Protein AF-A0A2V5N4M7-F1 (afdb_monomer)

Solvent-accessible surface area (backbone atoms only — not comparable to full-atom values): 9179 Å² total; per-residue (Å²): 133,62,93,55,96,80,43,49,63,63,72,69,50,36,76,80,34,63,74,55,26,53,52,46,32,64,57,40,28,76,77,40,74,85,30,75,46,69,67,53,42,58,62,48,36,79,79,32,72,67,50,45,60,58,43,60,77,70,50,70,43,37,76,68,57,65,60,56,48,50,44,46,71,42,55,51,45,48,50,54,53,52,49,47,60,73,76,39,94,68,32,73,38,39,66,60,10,48,49,32,37,54,49,24,52,48,38,45,56,51,53,73,72,45,69,88,82,58,72,60,59,78,98,37,46,57,49,52,57,55,21,53,56,31,36,54,51,12,52,48,32,36,53,53,16,67,75,54,59,74,54,83,78,82,73,78,80,77,87,128

Foldseek 3Di:
DDPDPPFDFDLVCCVVDVVLVVQLQVQVCVVPVVSNGSVVLNVCCVVDVVSVVSSVVRTDGHDPLVVLCCCQLPVVLCVVLVVCVVPDPAFPQLSVLSNLLSVLVSLVVSVVVDDPPQPDPPPHGPSNVVSVVSNVVSVVSNVVSVVVPPDDDPDPPDDD

Nearest PDB structures (foldseek):
  5azc-assembly1_A  TM=6.487E-01  e=2.193E-05  Escherichia coli K-12
  5hej-assembly1_C  TM=2.676E-01  e=4.821E+00  Dickeya dadantii 3937

pLDDT: mean 75.49, std 9.86, range [49.56, 88.69]

Radius of gyration: 25.14 Å; Cα contacts (8 Å, |Δi|>4): 157; chains: 1; bounding box: 48×24×81 Å

Mean predicted aligned error: 12.66 Å

Sequence (160 aa):
MTKVPWAMQFPKELFDHPQEAERAVAACTRIDPSLTTPDAIVEAVRGQPQLTTALRSILSPRHPSQLYEAFFEGIVLFAILWFVRTRRREPNGVLTGLFFICYAIFRIVIEYFREPDATLIGPFTRGQFFSFFLIVIGAGFITAAKMRPTFPRKMSVEPG

Structure (mmCIF, N/CA/C/O backbone):
data_AF-A0A2V5N4M7-F1
#
_entry.id   AF-A0A2V5N4M7-F1
#
loop_
_atom_site.group_PDB
_atom_site.id
_atom_site.type_symbol
_atom_site.label_atom_id
_atom_site.label_alt_id
_atom_site.label_comp_id
_atom_site.label_asym_id
_atom_site.label_entity_id
_atom_site.label_seq_id
_atom_site.pdbx_PDB_ins_code
_atom_site.Cartn_x
_atom_site.Cartn_y
_atom_site.Cartn_z
_atom_site.occupancy
_atom_site.B_iso_or_equiv
_atom_site.auth_seq_id
_atom_site.auth_comp_id
_atom_site.auth_asym_id
_atom_site.auth_atom_id
_atom_site.pdbx_PDB_model_num
ATOM 1 N N . MET A 1 1 ? -0.694 8.009 -17.237 1.00 49.56 1 MET A N 1
ATOM 2 C CA . MET A 1 1 ? 0.713 8.451 -17.102 1.00 49.56 1 MET A CA 1
ATOM 3 C C . MET A 1 1 ? 0.800 9.587 -16.097 1.00 49.56 1 MET A C 1
ATOM 5 O O . MET A 1 1 ? 0.171 10.623 -16.288 1.00 49.56 1 MET A O 1
ATOM 9 N N . THR A 1 2 ? 1.519 9.374 -15.000 1.00 49.59 2 THR A N 1
ATOM 10 C CA . THR A 1 2 ? 1.579 10.288 -13.850 1.00 49.59 2 THR A CA 1
ATOM 11 C C . THR A 1 2 ? 2.791 11.212 -13.956 1.00 49.59 2 THR A C 1
ATOM 13 O O . THR A 1 2 ? 3.896 10.755 -14.226 1.00 49.59 2 THR A O 1
ATOM 16 N N . LYS A 1 3 ? 2.598 12.520 -13.742 1.00 55.66 3 LYS A N 1
ATOM 17 C CA . LYS A 1 3 ? 3.626 13.570 -13.919 1.00 55.66 3 LYS A CA 1
ATOM 18 C C . LYS A 1 3 ? 4.440 13.861 -12.648 1.00 55.66 3 LYS A C 1
ATOM 20 O O . LYS A 1 3 ? 4.904 14.985 -12.466 1.00 55.66 3 LYS A O 1
ATOM 25 N N . VAL A 1 4 ? 4.549 12.908 -11.722 1.00 63.69 4 VAL A N 1
ATOM 26 C CA . VAL A 1 4 ? 5.246 13.163 -10.453 1.00 63.69 4 VAL A CA 1
ATOM 27 C C . VAL A 1 4 ? 6.757 12.940 -10.603 1.00 63.69 4 VAL A C 1
ATOM 29 O O . VAL A 1 4 ? 7.164 11.935 -11.183 1.00 63.69 4 VAL A O 1
ATOM 32 N N . PRO A 1 5 ? 7.605 13.837 -10.067 1.00 60.62 5 PRO A N 1
ATOM 33 C CA . PRO A 1 5 ? 9.059 13.780 -10.255 1.00 60.62 5 PRO A CA 1
ATOM 34 C C . PRO A 1 5 ? 9.740 12.591 -9.553 1.00 60.62 5 PRO A C 1
ATOM 36 O O . PRO A 1 5 ? 10.903 12.314 -9.820 1.00 60.62 5 PRO A O 1
ATOM 39 N N . TRP A 1 6 ? 9.030 11.892 -8.664 1.00 64.88 6 TRP A N 1
ATOM 40 C CA . TRP A 1 6 ? 9.519 10.726 -7.914 1.00 64.88 6 TRP A CA 1
ATOM 41 C C . TRP A 1 6 ? 8.950 9.393 -8.416 1.00 64.88 6 TRP A C 1
ATOM 43 O O . TRP A 1 6 ? 9.170 8.363 -7.781 1.00 64.88 6 TRP A O 1
ATOM 53 N N . ALA A 1 7 ? 8.195 9.389 -9.519 1.00 65.75 7 ALA A N 1
ATOM 54 C CA . ALA A 1 7 ? 7.700 8.140 -10.082 1.00 65.75 7 ALA A CA 1
ATOM 55 C C . ALA A 1 7 ? 8.877 7.260 -10.525 1.00 65.75 7 ALA A C 1
ATOM 57 O O . ALA A 1 7 ? 9.817 7.727 -11.172 1.00 65.75 7 ALA A O 1
ATOM 58 N N . MET A 1 8 ? 8.817 5.984 -10.152 1.00 69.44 8 MET A N 1
ATOM 59 C CA . MET A 1 8 ? 9.865 5.019 -10.449 1.00 69.44 8 MET A CA 1
ATOM 60 C C . MET A 1 8 ? 9.506 4.282 -11.735 1.00 69.44 8 MET A C 1
ATOM 62 O O . MET A 1 8 ? 8.360 3.891 -11.937 1.00 69.44 8 MET A O 1
ATOM 66 N N . GLN A 1 9 ? 10.484 4.123 -12.618 1.00 72.88 9 GLN A N 1
ATOM 67 C CA . GLN A 1 9 ? 10.344 3.357 -13.852 1.00 72.88 9 GLN A CA 1
ATOM 68 C C . GLN A 1 9 ? 11.180 2.095 -13.723 1.00 72.88 9 GLN A C 1
ATOM 70 O O . GLN A 1 9 ? 12.337 2.158 -13.296 1.00 72.88 9 GLN A O 1
ATOM 75 N N . PHE A 1 10 ? 10.599 0.959 -14.090 1.00 74.69 10 PHE A N 1
ATOM 76 C CA . PHE A 1 10 ? 11.259 -0.331 -13.988 1.00 74.69 10 PHE A CA 1
ATOM 77 C C . PHE A 1 10 ? 11.642 -0.814 -15.390 1.00 74.69 10 PHE A C 1
ATOM 79 O O . PHE A 1 10 ? 10.766 -1.182 -16.163 1.00 74.69 10 PHE A O 1
ATOM 86 N N . PRO A 1 11 ? 12.944 -0.887 -15.728 1.00 70.88 11 PRO A N 1
ATOM 87 C CA . PRO A 1 11 ? 13.401 -1.421 -17.015 1.00 70.88 11 PRO A CA 1
ATOM 88 C C . PRO A 1 11 ? 12.945 -2.859 -17.296 1.00 70.88 11 PRO A C 1
ATOM 90 O O . PRO A 1 11 ? 12.932 -3.291 -18.439 1.00 70.88 11 PRO A O 1
ATOM 93 N N . LYS A 1 12 ? 12.546 -3.603 -16.257 1.00 73.56 12 LYS A N 1
ATOM 94 C CA . LYS A 1 12 ? 11.971 -4.945 -16.395 1.00 73.56 12 LYS A CA 1
ATOM 95 C C . LYS A 1 12 ? 10.570 -4.947 -17.022 1.00 73.56 12 LYS A C 1
ATOM 97 O O . LYS A 1 12 ? 10.159 -5.983 -17.517 1.00 73.56 12 LYS A O 1
ATOM 102 N N . GLU A 1 13 ? 9.868 -3.815 -17.077 1.00 73.19 13 GLU A N 1
ATOM 103 C CA . GLU A 1 13 ? 8.572 -3.730 -17.775 1.00 73.19 13 GLU A CA 1
ATOM 104 C C . GLU A 1 13 ? 8.699 -3.971 -19.287 1.00 73.19 13 GLU A C 1
ATOM 106 O O . GLU A 1 13 ? 7.721 -4.332 -19.937 1.00 73.19 13 GLU A O 1
ATOM 111 N N . LEU A 1 14 ? 9.914 -3.879 -19.843 1.00 74.44 14 LEU A N 1
ATOM 112 C CA . LEU A 1 14 ? 10.182 -4.270 -21.228 1.00 74.44 14 LEU A CA 1
ATOM 113 C C . LEU A 1 14 ? 9.845 -5.749 -21.497 1.00 74.44 14 LEU A C 1
ATOM 115 O O . LEU A 1 14 ? 9.578 -6.101 -22.638 1.00 74.44 14 LEU A O 1
ATOM 119 N N . PHE A 1 15 ? 9.827 -6.619 -20.482 1.00 77.19 15 PHE A N 1
ATOM 120 C CA . PHE A 1 15 ? 9.431 -8.022 -20.660 1.00 77.19 15 PHE A CA 1
ATOM 121 C C . PHE A 1 15 ? 7.912 -8.213 -20.728 1.00 77.19 15 PHE A C 1
ATOM 123 O O . PHE A 1 15 ? 7.444 -9.142 -21.383 1.00 77.19 15 PHE A O 1
ATOM 130 N N . ASP A 1 16 ? 7.150 -7.324 -20.091 1.00 77.19 16 ASP A N 1
ATOM 131 C CA . ASP A 1 16 ? 5.690 -7.410 -20.005 1.00 77.19 16 ASP A CA 1
ATOM 132 C C . ASP A 1 16 ? 5.003 -6.688 -21.180 1.00 77.19 16 ASP A C 1
ATOM 134 O O . ASP A 1 16 ? 3.874 -7.012 -21.558 1.00 77.19 16 ASP A O 1
ATOM 138 N N . HIS A 1 17 ? 5.698 -5.725 -21.796 1.00 79.25 17 HIS A N 1
ATOM 139 C CA . HIS A 1 17 ? 5.184 -4.886 -22.876 1.00 79.25 17 HIS A CA 1
ATOM 140 C C . HIS A 1 17 ? 6.060 -4.986 -24.139 1.00 79.25 17 HIS A C 1
ATOM 142 O O . HIS A 1 17 ? 6.927 -4.138 -24.361 1.00 79.25 17 HIS A O 1
ATOM 148 N N . PRO A 1 18 ? 5.817 -5.968 -25.034 1.00 77.12 18 PRO A N 1
ATOM 149 C CA . PRO A 1 18 ? 6.689 -6.234 -26.185 1.00 77.12 18 PRO A CA 1
ATOM 150 C C . PRO A 1 18 ? 6.820 -5.043 -27.151 1.00 77.12 18 PRO A C 1
ATOM 152 O O . PRO A 1 18 ? 7.892 -4.805 -27.698 1.00 77.12 18 PRO A O 1
ATOM 155 N N . GLN A 1 19 ? 5.772 -4.225 -27.303 1.00 80.44 19 GLN A N 1
ATOM 156 C CA . GLN A 1 19 ? 5.830 -3.007 -28.127 1.00 80.44 19 GLN A CA 1
ATOM 157 C C . GLN A 1 19 ? 6.732 -1.916 -27.526 1.00 80.44 19 GLN A C 1
ATOM 159 O O . GLN A 1 19 ? 7.377 -1.162 -28.256 1.00 80.44 19 GLN A O 1
ATOM 164 N N . GLU A 1 20 ? 6.771 -1.802 -26.197 1.00 80.31 20 GLU A N 1
ATOM 165 C CA . GLU A 1 20 ? 7.668 -0.873 -25.502 1.00 80.31 20 GLU A CA 1
ATOM 166 C C . GLU A 1 20 ? 9.106 -1.405 -25.519 1.00 80.31 20 GLU A C 1
ATOM 168 O O . GLU A 1 20 ? 10.040 -0.627 -25.714 1.00 80.31 20 GLU A O 1
ATOM 173 N N . ALA A 1 21 ? 9.269 -2.731 -25.431 1.00 78.62 21 ALA A N 1
ATOM 174 C CA . ALA A 1 21 ? 10.532 -3.446 -25.599 1.00 78.62 21 ALA A CA 1
ATOM 175 C C . ALA A 1 21 ? 11.198 -3.139 -26.943 1.00 78.62 21 ALA A C 1
ATOM 177 O O . ALA A 1 21 ? 12.352 -2.721 -26.979 1.00 78.62 21 ALA A O 1
ATOM 178 N N . GLU A 1 22 ? 10.464 -3.276 -28.047 1.00 82.25 22 GLU A N 1
ATOM 179 C CA . GLU A 1 22 ? 10.982 -3.008 -29.392 1.00 82.25 22 GLU A CA 1
ATOM 180 C C . GLU A 1 22 ? 11.400 -1.544 -29.570 1.00 82.25 22 GLU A C 1
ATOM 182 O O . GLU A 1 22 ? 12.453 -1.254 -30.142 1.00 82.25 22 GLU A O 1
ATOM 187 N N . ARG A 1 23 ? 10.613 -0.603 -29.033 1.00 82.81 23 ARG A N 1
ATOM 188 C CA . ARG A 1 23 ? 10.951 0.830 -29.055 1.00 82.81 23 ARG A CA 1
ATOM 189 C C . ARG A 1 23 ? 12.191 1.133 -28.222 1.00 82.81 23 ARG A C 1
ATOM 191 O O . ARG A 1 23 ? 13.027 1.928 -28.651 1.00 82.81 23 ARG A O 1
ATOM 198 N N . ALA A 1 24 ? 12.314 0.504 -27.055 1.00 82.50 24 ALA A N 1
ATOM 199 C CA . ALA A 1 24 ? 13.477 0.633 -26.189 1.00 82.50 24 ALA A CA 1
ATOM 200 C C . ALA A 1 24 ? 14.735 0.080 -26.855 1.00 82.50 24 ALA A C 1
ATOM 202 O O . ALA A 1 24 ? 15.744 0.779 -26.884 1.00 82.50 24 ALA A O 1
ATOM 203 N N . VAL A 1 25 ? 14.660 -1.105 -27.467 1.00 84.31 25 VAL A N 1
ATOM 204 C CA . VAL A 1 25 ? 15.762 -1.682 -28.247 1.00 84.31 25 VAL A CA 1
ATOM 205 C C . VAL A 1 25 ? 16.144 -0.741 -29.384 1.00 84.31 25 VAL A C 1
ATOM 207 O O . VAL A 1 25 ? 17.284 -0.297 -29.436 1.00 84.31 25 VAL A O 1
ATOM 210 N N . ALA A 1 26 ? 15.195 -0.300 -30.212 1.00 84.69 26 ALA A N 1
ATOM 211 C CA . ALA A 1 26 ? 15.479 0.610 -31.323 1.00 84.69 26 ALA A CA 1
ATOM 212 C C . ALA A 1 26 ? 16.121 1.945 -30.891 1.00 84.69 26 ALA A C 1
ATOM 214 O O . ALA A 1 26 ? 16.909 2.522 -31.644 1.00 84.69 26 ALA A O 1
ATOM 215 N N . ALA A 1 27 ? 15.793 2.457 -29.701 1.00 82.81 27 ALA A N 1
ATOM 216 C CA . ALA A 1 27 ? 16.406 3.660 -29.143 1.00 82.81 27 ALA A CA 1
ATOM 217 C C . ALA A 1 27 ? 17.797 3.388 -28.544 1.00 82.81 27 ALA A C 1
ATOM 219 O O . ALA A 1 27 ? 18.721 4.168 -28.773 1.00 82.81 27 ALA A O 1
ATOM 220 N N . CYS A 1 28 ? 17.964 2.284 -27.811 1.00 82.75 28 CYS A N 1
ATOM 221 C CA . CYS A 1 28 ? 19.220 1.902 -27.168 1.00 82.75 28 CYS A CA 1
ATOM 222 C C . CYS A 1 28 ? 20.279 1.442 -28.179 1.00 82.75 28 CYS A C 1
ATOM 224 O O . CYS A 1 28 ? 21.433 1.835 -28.035 1.00 82.75 28 CYS A O 1
ATOM 226 N N . THR A 1 29 ? 19.904 0.728 -29.247 1.00 85.38 29 THR A N 1
ATOM 227 C CA . THR A 1 29 ? 20.826 0.298 -30.315 1.00 85.38 29 THR A CA 1
ATOM 228 C C . THR A 1 29 ? 21.455 1.485 -31.063 1.00 85.38 29 THR A C 1
ATOM 230 O O . THR A 1 29 ? 22.557 1.373 -31.592 1.00 85.38 29 THR A O 1
ATOM 233 N N . ARG A 1 30 ? 20.797 2.658 -31.088 1.00 84.19 30 ARG A N 1
ATOM 234 C CA . ARG A 1 30 ? 21.380 3.893 -31.657 1.00 84.19 30 ARG A CA 1
ATOM 235 C C . ARG A 1 30 ? 22.513 4.469 -30.810 1.00 84.19 30 ARG A C 1
ATOM 237 O O . ARG A 1 30 ? 23.317 5.234 -31.332 1.00 84.19 30 ARG A O 1
ATOM 244 N N . ILE A 1 31 ? 22.531 4.155 -29.518 1.00 83.38 31 ILE A N 1
ATOM 245 C CA . ILE A 1 31 ? 23.546 4.610 -28.564 1.00 83.38 31 ILE A CA 1
ATOM 246 C C . ILE A 1 31 ? 24.654 3.559 -28.478 1.00 83.38 31 ILE A C 1
ATOM 248 O O . ILE A 1 31 ? 25.828 3.892 -28.602 1.00 83.38 31 ILE A O 1
ATOM 252 N N . ASP A 1 32 ? 24.267 2.295 -28.318 1.00 82.94 32 ASP A N 1
ATOM 253 C CA . ASP A 1 32 ? 25.168 1.152 -28.243 1.00 82.94 32 ASP A CA 1
ATOM 254 C C . ASP A 1 32 ? 24.637 0.017 -29.140 1.00 82.94 32 ASP A C 1
ATOM 256 O O . ASP A 1 32 ? 23.661 -0.652 -28.781 1.00 82.94 32 ASP A O 1
ATOM 260 N N . PRO A 1 33 ? 25.262 -0.222 -30.309 1.00 83.12 33 PRO A N 1
ATOM 261 C CA . PRO A 1 33 ? 24.814 -1.228 -31.272 1.00 83.12 33 PRO A CA 1
ATOM 262 C C . PRO A 1 33 ? 24.803 -2.666 -30.737 1.00 83.12 33 PRO A C 1
ATOM 264 O O . PRO A 1 33 ? 24.170 -3.531 -31.341 1.00 83.12 33 PRO A O 1
ATOM 267 N N . SER A 1 34 ? 25.499 -2.943 -29.628 1.00 81.25 34 SER A N 1
ATOM 268 C CA . SER A 1 34 ? 25.531 -4.275 -29.012 1.00 81.25 34 SER A CA 1
ATOM 269 C C . SER A 1 34 ? 24.229 -4.628 -28.276 1.00 81.25 34 SER A C 1
ATOM 271 O O . SER A 1 34 ? 23.918 -5.805 -28.083 1.00 81.25 34 SER A O 1
ATOM 273 N N . LEU A 1 35 ? 23.420 -3.623 -27.924 1.00 81.06 35 LEU A N 1
ATOM 274 C CA . LEU A 1 35 ? 22.176 -3.773 -27.171 1.00 81.06 35 LEU A CA 1
ATOM 275 C C . LEU A 1 35 ? 21.007 -4.135 -28.092 1.00 81.06 35 LEU A C 1
ATOM 277 O O . LEU A 1 35 ? 20.193 -3.288 -28.464 1.00 81.06 35 LEU A O 1
ATOM 281 N N . THR A 1 36 ? 20.938 -5.409 -28.468 1.00 81.62 36 THR A N 1
ATOM 282 C CA . THR A 1 36 ? 19.878 -5.975 -29.324 1.00 81.62 36 THR A CA 1
ATOM 283 C C . THR A 1 36 ? 18.773 -6.685 -28.544 1.00 81.62 36 THR A C 1
ATOM 285 O O . THR A 1 36 ? 17.721 -6.974 -29.111 1.00 81.62 36 THR A O 1
ATOM 288 N N . THR A 1 37 ? 18.970 -6.938 -27.247 1.00 83.50 37 THR A N 1
ATOM 289 C CA . THR A 1 37 ? 17.995 -7.621 -26.386 1.00 83.50 37 THR A CA 1
ATOM 290 C C . THR A 1 37 ? 17.582 -6.757 -25.188 1.00 83.50 37 THR A C 1
ATOM 292 O O . THR A 1 37 ? 18.398 -5.981 -24.679 1.00 83.50 37 THR A O 1
ATOM 295 N N . PRO A 1 38 ? 16.335 -6.895 -24.689 1.00 80.50 38 PRO A N 1
ATOM 296 C CA . PRO A 1 38 ? 15.885 -6.206 -23.478 1.00 80.50 38 PRO A CA 1
ATOM 297 C C . PRO A 1 38 ? 16.750 -6.525 -22.251 1.00 80.50 38 PRO A C 1
ATOM 299 O O . PRO A 1 38 ? 17.061 -5.623 -21.478 1.00 80.50 38 PRO A O 1
ATOM 302 N N . ASP A 1 39 ? 17.208 -7.772 -22.096 1.00 82.88 39 ASP A N 1
ATOM 303 C CA . ASP A 1 39 ? 18.094 -8.183 -20.997 1.00 82.88 39 ASP A CA 1
ATOM 304 C C . ASP A 1 39 ? 19.419 -7.416 -20.989 1.00 82.88 39 ASP A C 1
ATOM 306 O O . ASP A 1 39 ? 19.808 -6.860 -19.957 1.00 82.88 39 ASP A O 1
ATOM 310 N N . ALA A 1 40 ? 20.072 -7.313 -22.152 1.00 82.00 40 ALA A N 1
ATOM 311 C CA . ALA A 1 40 ? 21.324 -6.575 -22.292 1.00 82.00 40 ALA A CA 1
ATOM 312 C C . ALA A 1 40 ? 21.134 -5.093 -21.939 1.00 82.00 40 ALA A C 1
ATOM 314 O O . ALA A 1 40 ? 21.988 -4.488 -21.293 1.00 82.00 40 ALA A O 1
ATOM 315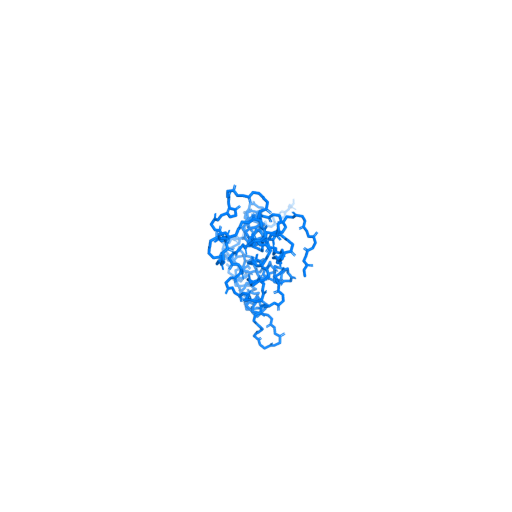 N N . ILE A 1 41 ? 19.983 -4.516 -22.301 1.00 81.75 41 ILE A N 1
ATOM 316 C CA . ILE A 1 41 ? 19.632 -3.135 -21.959 1.00 81.75 41 ILE A CA 1
ATOM 317 C C . ILE A 1 41 ? 19.477 -2.974 -20.445 1.00 81.75 41 ILE A C 1
ATOM 319 O O . ILE A 1 41 ? 20.057 -2.051 -19.879 1.00 81.75 41 ILE A O 1
ATOM 323 N N . VAL A 1 42 ? 18.741 -3.865 -19.770 1.00 81.62 42 VAL A N 1
ATOM 324 C CA . VAL A 1 42 ? 18.521 -3.814 -18.310 1.00 81.62 42 VAL A CA 1
ATOM 325 C C . VAL A 1 42 ? 19.837 -3.934 -17.531 1.00 81.62 42 VAL A C 1
ATOM 327 O O . VAL A 1 42 ? 19.994 -3.316 -16.470 1.00 81.62 42 VAL A O 1
ATOM 330 N N . GLU A 1 43 ? 20.789 -4.712 -18.040 1.00 83.44 43 GLU A N 1
ATOM 331 C CA . GLU A 1 43 ? 22.115 -4.864 -17.444 1.00 83.44 43 GLU A CA 1
ATOM 332 C C . GLU A 1 43 ? 23.002 -3.636 -17.693 1.00 83.44 43 GLU A C 1
ATOM 334 O O . GLU A 1 43 ? 23.525 -3.046 -16.741 1.00 83.44 43 GLU A O 1
ATOM 339 N N . ALA A 1 44 ? 23.087 -3.179 -18.944 1.00 82.56 44 ALA A N 1
ATOM 340 C CA . ALA A 1 44 ? 23.912 -2.039 -19.338 1.00 82.56 44 ALA A CA 1
ATOM 341 C C . ALA A 1 44 ? 23.416 -0.703 -18.759 1.00 82.56 44 ALA A C 1
ATOM 343 O O . ALA A 1 44 ? 24.220 0.199 -18.497 1.00 82.56 44 ALA A O 1
ATOM 344 N N . VAL A 1 45 ? 22.108 -0.568 -18.492 1.00 80.50 45 VAL A N 1
ATOM 345 C CA . VAL A 1 45 ? 21.517 0.690 -18.007 1.00 80.50 45 VAL A CA 1
ATOM 346 C C . VAL A 1 45 ? 22.116 1.161 -16.683 1.00 80.50 45 VAL A C 1
ATOM 348 O O . VAL A 1 45 ? 22.178 2.363 -16.433 1.00 80.50 45 VAL A O 1
ATOM 351 N N . ARG A 1 46 ? 22.577 0.228 -15.837 1.00 79.38 46 ARG A N 1
ATOM 352 C CA . ARG A 1 46 ? 23.175 0.556 -14.534 1.00 79.38 46 ARG A CA 1
ATOM 353 C C . ARG A 1 46 ? 24.527 1.255 -14.669 1.00 79.38 46 ARG A C 1
ATOM 355 O O . ARG A 1 46 ? 24.880 2.034 -13.790 1.00 79.38 46 ARG A O 1
ATOM 362 N N . GLY A 1 47 ? 25.263 0.982 -15.746 1.00 80.69 47 GLY A N 1
ATOM 363 C CA . GLY A 1 47 ? 26.581 1.560 -16.018 1.00 80.69 47 GLY A CA 1
ATOM 364 C C . GLY A 1 47 ? 26.566 2.748 -16.983 1.00 80.69 47 GLY A C 1
ATOM 365 O O . GLY A 1 47 ? 27.531 3.506 -17.013 1.00 80.69 47 GLY A O 1
ATOM 366 N N . GLN A 1 48 ? 25.489 2.940 -17.758 1.00 82.75 48 GLN A N 1
ATOM 367 C CA . GLN A 1 48 ? 25.406 3.973 -18.798 1.00 82.75 48 GLN A CA 1
ATOM 368 C C . GLN A 1 48 ? 24.254 4.976 -18.541 1.00 82.75 48 GLN A C 1
ATOM 370 O O . GLN A 1 48 ? 23.088 4.699 -18.848 1.00 82.75 48 GLN A O 1
ATOM 375 N N . PRO A 1 49 ? 24.552 6.202 -18.057 1.00 81.25 49 PRO A N 1
ATOM 376 C CA . PRO A 1 49 ? 23.538 7.233 -17.782 1.00 81.25 49 PRO A CA 1
ATOM 377 C C . PRO A 1 49 ? 22.731 7.673 -19.017 1.00 81.25 49 PRO A C 1
ATOM 379 O O . PRO A 1 49 ? 21.577 8.099 -18.906 1.00 81.25 49 PRO A O 1
ATOM 382 N N . GLN A 1 50 ? 23.324 7.558 -20.208 1.00 82.56 50 GLN A N 1
ATOM 383 C CA . GLN A 1 50 ? 22.686 7.919 -21.476 1.00 82.56 50 GLN A CA 1
ATOM 384 C C . GLN A 1 50 ? 21.520 6.974 -21.813 1.00 82.56 50 GLN A C 1
ATOM 386 O O . GLN A 1 50 ? 20.435 7.447 -22.157 1.00 82.56 50 GLN A O 1
ATOM 391 N N . LEU A 1 51 ? 21.689 5.662 -21.599 1.00 81.62 51 LEU A N 1
ATOM 392 C CA . LEU A 1 51 ? 20.623 4.668 -21.787 1.00 81.62 51 LEU A CA 1
ATOM 393 C C . LEU A 1 51 ? 19.449 4.910 -20.835 1.00 81.62 51 LEU A C 1
ATOM 395 O O . LEU A 1 51 ? 18.292 4.830 -21.241 1.00 81.62 51 LEU A O 1
ATOM 399 N N . THR A 1 52 ? 19.741 5.281 -19.583 1.00 79.88 52 THR A N 1
ATOM 400 C CA . THR A 1 52 ? 18.709 5.610 -18.585 1.00 79.88 52 THR A CA 1
ATOM 401 C C . THR A 1 52 ? 17.818 6.755 -19.068 1.00 79.88 52 THR A C 1
ATOM 403 O O . THR A 1 52 ? 16.603 6.727 -18.890 1.00 79.88 52 THR A O 1
ATOM 406 N N . THR A 1 53 ? 18.411 7.769 -19.700 1.00 81.00 53 THR A N 1
ATOM 407 C CA . THR A 1 53 ? 17.675 8.947 -20.177 1.00 81.00 53 THR A CA 1
ATOM 408 C C . THR A 1 53 ? 16.789 8.607 -21.377 1.00 81.00 53 THR A C 1
ATOM 410 O O . THR A 1 53 ? 15.647 9.058 -21.433 1.00 81.00 53 THR A O 1
ATOM 413 N N . ALA A 1 54 ? 17.269 7.756 -22.288 1.00 79.69 54 ALA A N 1
ATOM 414 C CA . ALA A 1 54 ? 16.473 7.255 -23.407 1.00 79.69 54 ALA A CA 1
ATOM 415 C C . ALA A 1 54 ? 15.286 6.399 -22.928 1.00 79.69 54 ALA A C 1
ATOM 417 O O . ALA A 1 54 ? 14.146 6.651 -23.317 1.00 79.69 54 ALA A O 1
ATOM 418 N N . LEU A 1 55 ? 15.525 5.451 -22.015 1.00 79.12 55 LEU A N 1
ATOM 419 C CA . LEU A 1 55 ? 14.486 4.574 -21.460 1.00 79.12 55 LEU A CA 1
ATOM 420 C C . LEU A 1 55 ? 13.428 5.332 -20.663 1.00 79.12 55 LEU A C 1
ATOM 422 O O . LEU A 1 55 ? 12.254 4.972 -20.718 1.00 79.12 55 LEU A O 1
ATOM 426 N N . ARG A 1 56 ? 13.813 6.419 -19.982 1.00 76.75 56 ARG A N 1
ATOM 427 C CA . ARG A 1 56 ? 12.874 7.276 -19.247 1.00 76.75 56 ARG A CA 1
ATOM 428 C C . ARG A 1 56 ? 11.769 7.863 -20.115 1.00 76.75 56 ARG A C 1
ATOM 430 O O . ARG A 1 56 ? 10.689 8.138 -19.601 1.00 76.75 56 ARG A O 1
ATOM 437 N N . SER A 1 57 ? 12.041 8.067 -21.404 1.00 73.31 57 SER A N 1
ATOM 438 C CA . SER A 1 57 ? 11.060 8.591 -22.359 1.00 73.31 57 SER A CA 1
ATOM 439 C C . SER A 1 57 ? 10.061 7.539 -22.858 1.00 73.31 57 SER A C 1
ATOM 441 O O . SER A 1 57 ? 9.019 7.900 -23.398 1.00 73.31 57 SER A O 1
ATOM 443 N N . ILE A 1 58 ? 10.376 6.255 -22.668 1.00 76.94 58 ILE A N 1
ATOM 444 C CA . ILE A 1 58 ? 9.627 5.116 -23.213 1.00 76.94 58 ILE A CA 1
ATOM 445 C C . ILE A 1 58 ? 8.827 4.425 -22.108 1.00 76.94 58 ILE A C 1
ATOM 447 O O . ILE A 1 58 ? 7.665 4.097 -22.315 1.00 76.94 58 ILE A O 1
ATOM 451 N N . LEU A 1 59 ? 9.434 4.245 -20.933 1.00 76.38 59 LEU A N 1
ATOM 452 C CA . LEU A 1 59 ? 8.815 3.570 -19.798 1.00 76.38 59 LEU A CA 1
ATOM 453 C C . LEU A 1 59 ? 7.783 4.461 -19.105 1.00 76.38 59 LEU A C 1
ATOM 455 O O . LEU A 1 59 ? 8.030 5.635 -18.810 1.00 76.38 59 LEU A O 1
ATOM 459 N N . SER A 1 60 ? 6.641 3.878 -18.757 1.00 72.06 60 SER A N 1
ATOM 460 C CA . SER A 1 60 ? 5.625 4.569 -17.967 1.00 72.06 60 SER A CA 1
ATOM 461 C C . SER A 1 60 ? 6.099 4.763 -16.516 1.00 72.06 60 SER A C 1
ATOM 463 O O . SER A 1 60 ? 6.498 3.800 -15.864 1.00 72.06 60 SER A O 1
ATOM 465 N N . PRO A 1 61 ? 6.081 5.994 -15.967 1.00 66.50 61 PRO A N 1
ATOM 466 C CA . PRO A 1 61 ? 6.398 6.216 -14.561 1.00 66.50 61 PRO A CA 1
ATOM 467 C C . PRO A 1 61 ? 5.306 5.614 -13.672 1.00 66.50 61 PRO A C 1
ATOM 469 O O . PRO A 1 61 ? 4.144 5.999 -13.818 1.00 66.50 61 PRO A O 1
ATOM 472 N N . ARG A 1 62 ? 5.672 4.729 -12.735 1.00 65.94 62 ARG A N 1
ATOM 473 C CA . ARG A 1 62 ? 4.737 4.145 -11.764 1.00 65.94 62 ARG A CA 1
ATOM 474 C C . ARG A 1 62 ? 4.885 4.770 -10.384 1.00 65.94 62 ARG A C 1
ATOM 476 O O . ARG A 1 62 ? 5.979 5.134 -9.939 1.00 65.94 62 ARG A O 1
ATOM 483 N N . HIS A 1 63 ? 3.762 4.883 -9.682 1.00 64.69 63 HIS A N 1
ATOM 484 C CA . HI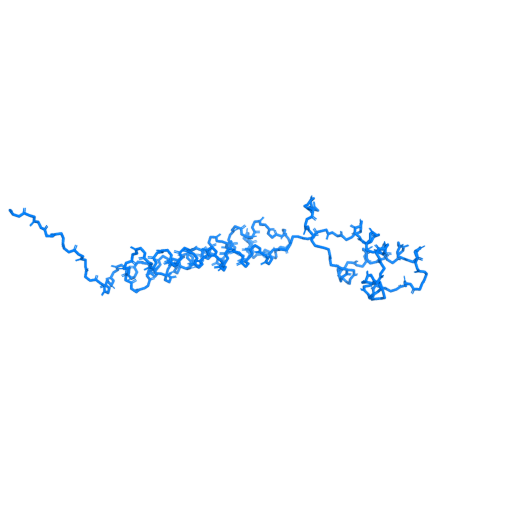S A 1 63 ? 3.762 5.264 -8.276 1.00 64.69 63 HIS A CA 1
ATOM 485 C C . HIS A 1 63 ? 4.265 4.089 -7.424 1.00 64.69 63 HIS A C 1
ATOM 487 O O . HIS A 1 63 ? 3.678 3.010 -7.502 1.00 64.69 63 HIS A O 1
ATOM 493 N N . PRO A 1 64 ? 5.285 4.263 -6.562 1.00 69.75 64 PRO A N 1
ATOM 494 C CA . PRO A 1 64 ? 5.589 3.314 -5.493 1.00 69.75 64 PRO A CA 1
ATOM 495 C C 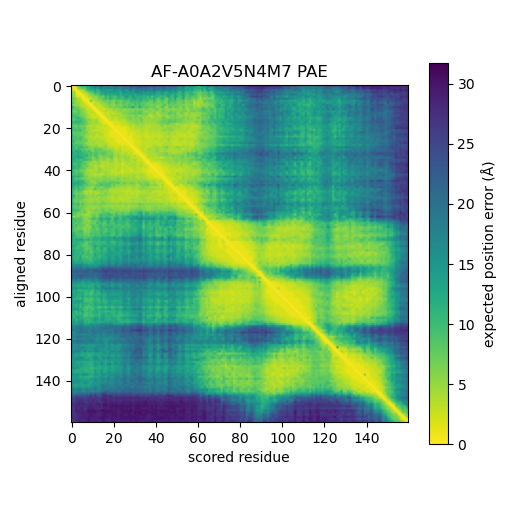. PRO A 1 64 ? 4.451 3.266 -4.459 1.00 69.75 64 PRO A C 1
ATOM 497 O O . PRO A 1 64 ? 4.557 3.805 -3.358 1.00 69.75 64 PRO A O 1
ATOM 500 N N . SER A 1 65 ? 3.351 2.597 -4.809 1.00 70.25 65 SER A N 1
ATOM 501 C CA . SER A 1 65 ? 2.200 2.327 -3.936 1.00 70.25 65 SER A CA 1
ATOM 502 C C . SER A 1 65 ? 2.622 1.665 -2.622 1.00 70.25 65 SER A C 1
ATOM 504 O O . SER A 1 65 ? 2.053 1.961 -1.577 1.00 70.25 65 SER A O 1
ATOM 506 N N . GLN A 1 66 ? 3.699 0.875 -2.650 1.00 72.56 66 GLN A N 1
ATOM 507 C CA . GLN A 1 66 ? 4.309 0.244 -1.477 1.00 72.56 66 GLN A CA 1
ATOM 508 C C . GLN A 1 66 ? 4.718 1.244 -0.384 1.00 72.56 66 GLN A C 1
ATOM 510 O O . GLN A 1 66 ? 4.595 0.935 0.799 1.00 72.56 66 GLN A O 1
ATOM 515 N N . LEU A 1 67 ? 5.180 2.449 -0.745 1.00 77.69 67 LEU A N 1
ATOM 516 C CA . LEU A 1 67 ? 5.539 3.471 0.246 1.00 77.69 67 LEU A CA 1
ATOM 517 C C . LEU A 1 67 ? 4.300 4.029 0.948 1.00 77.69 67 LEU A C 1
ATOM 519 O O . LEU A 1 67 ? 4.331 4.266 2.154 1.00 77.69 67 LEU A O 1
ATOM 523 N N . TYR A 1 68 ? 3.202 4.201 0.211 1.00 77.25 68 TYR A N 1
ATOM 524 C CA . TYR A 1 68 ? 1.924 4.607 0.789 1.00 77.25 68 TYR A CA 1
ATOM 525 C C . TYR A 1 68 ? 1.345 3.507 1.677 1.00 77.25 68 TYR A C 1
ATOM 527 O O . TYR A 1 68 ? 0.933 3.796 2.798 1.00 77.25 68 TYR A O 1
ATOM 535 N N . GLU A 1 69 ? 1.379 2.252 1.219 1.00 80.81 69 GLU A N 1
ATOM 536 C CA . GLU A 1 69 ? 0.967 1.085 2.008 1.00 80.81 69 GLU A CA 1
ATOM 537 C C . GLU A 1 69 ? 1.750 1.013 3.328 1.00 80.81 69 GLU A C 1
ATOM 539 O O . GLU A 1 69 ? 1.145 1.008 4.399 1.00 80.81 69 GLU A O 1
ATOM 544 N N . ALA A 1 70 ? 3.084 1.078 3.283 1.00 81.06 70 ALA A N 1
ATOM 545 C CA . ALA A 1 70 ? 3.924 1.034 4.481 1.00 81.06 70 ALA A CA 1
ATOM 546 C C . ALA A 1 70 ? 3.689 2.224 5.431 1.00 81.06 70 ALA A C 1
ATOM 548 O O . ALA A 1 70 ? 3.699 2.063 6.655 1.00 81.06 70 ALA A O 1
ATOM 549 N N . PHE A 1 71 ? 3.458 3.423 4.892 1.00 84.81 71 PHE A N 1
ATOM 550 C CA . PHE A 1 71 ? 3.200 4.610 5.703 1.00 84.81 71 PHE A CA 1
ATOM 551 C C . PHE A 1 71 ? 1.845 4.534 6.421 1.00 84.81 71 PHE A C 1
ATOM 553 O O . PHE A 1 71 ? 1.785 4.725 7.637 1.00 84.81 71 PHE A O 1
ATOM 560 N N . PHE A 1 72 ? 0.763 4.230 5.698 1.00 82.25 72 PHE A N 1
ATOM 561 C CA . PHE A 1 72 ? -0.587 4.195 6.263 1.00 82.25 72 PHE A CA 1
ATOM 562 C C . PHE A 1 72 ? -0.841 2.938 7.107 1.00 82.25 72 PHE A C 1
ATOM 564 O O . PHE A 1 72 ? -1.274 3.059 8.254 1.00 82.25 72 PHE A O 1
ATOM 571 N N . GLU A 1 73 ? -0.548 1.742 6.583 1.00 82.25 73 GLU A N 1
ATOM 572 C CA . GLU A 1 73 ? -0.779 0.478 7.302 1.00 82.25 73 GLU A CA 1
ATOM 573 C C . GLU A 1 73 ? 0.241 0.251 8.431 1.00 82.25 73 GLU A C 1
ATOM 575 O O . GLU A 1 73 ? -0.063 -0.444 9.398 1.00 82.25 73 GLU A O 1
ATOM 580 N N . GLY A 1 74 ? 1.429 0.857 8.351 1.00 84.62 74 GLY A N 1
ATOM 581 C CA . GLY A 1 74 ? 2.460 0.777 9.386 1.00 84.62 74 GLY A CA 1
ATOM 582 C C . GLY A 1 74 ? 2.415 1.955 10.355 1.00 84.62 74 GLY A C 1
ATOM 583 O O . GLY A 1 74 ? 1.913 1.839 11.472 1.00 84.62 74 GLY A O 1
ATOM 584 N N . ILE A 1 75 ? 2.968 3.096 9.938 1.00 86.69 75 ILE A N 1
ATOM 585 C CA . ILE A 1 75 ? 3.248 4.240 10.824 1.00 86.69 75 ILE A CA 1
ATOM 586 C C . ILE A 1 75 ? 1.957 4.871 11.349 1.00 86.69 75 ILE A C 1
ATOM 588 O O . ILE A 1 75 ? 1.805 5.053 12.558 1.00 86.69 75 ILE A O 1
ATOM 592 N N . VAL A 1 76 ? 1.018 5.198 10.457 1.00 88.12 76 VAL A N 1
ATOM 593 C CA . VAL A 1 76 ? -0.228 5.876 10.844 1.00 88.12 76 VAL A CA 1
ATOM 594 C C . VAL A 1 76 ? -1.102 4.948 11.688 1.00 88.12 76 VAL A C 1
ATOM 596 O O . VAL A 1 76 ? -1.581 5.356 12.748 1.00 88.12 76 VAL A O 1
ATOM 599 N N . LEU A 1 77 ? -1.270 3.689 11.271 1.00 88.38 77 LEU A N 1
ATOM 600 C CA . LEU A 1 77 ? -2.042 2.701 12.026 1.00 88.38 77 LEU A CA 1
ATOM 601 C C . LEU A 1 77 ? -1.455 2.468 13.422 1.00 88.38 77 LEU A C 1
ATOM 603 O O . LEU A 1 77 ? -2.186 2.505 14.414 1.00 88.38 77 LEU A O 1
ATOM 607 N N . PHE A 1 78 ? -0.134 2.298 13.520 1.00 88.00 78 PHE A N 1
ATOM 608 C CA . PHE A 1 78 ? 0.548 2.139 14.800 1.00 88.00 78 PHE A CA 1
ATOM 609 C C . PHE A 1 78 ? 0.367 3.368 15.695 1.00 88.00 78 PHE A C 1
ATOM 611 O O . PHE A 1 78 ? 0.029 3.217 16.868 1.00 88.00 78 PHE A O 1
ATOM 618 N N . ALA A 1 79 ? 0.517 4.582 15.155 1.00 88.69 79 ALA A N 1
ATOM 619 C CA . ALA A 1 79 ? 0.339 5.818 15.913 1.00 88.69 79 ALA A CA 1
ATOM 620 C C . ALA A 1 79 ? -1.085 5.956 16.480 1.00 88.69 79 ALA A C 1
ATOM 622 O O . ALA A 1 79 ? -1.245 6.321 17.647 1.00 88.69 79 ALA A O 1
ATOM 623 N N . ILE A 1 80 ? -2.117 5.614 15.698 1.00 86.19 80 ILE A N 1
ATOM 624 C CA . ILE A 1 80 ? -3.519 5.640 16.146 1.00 86.19 80 ILE A CA 1
ATOM 625 C C . ILE A 1 80 ? -3.735 4.654 17.299 1.00 86.19 80 ILE A C 1
ATOM 627 O O . ILE A 1 80 ? -4.276 5.025 18.345 1.00 86.19 80 ILE A O 1
ATOM 631 N N . LEU A 1 81 ? -3.288 3.405 17.140 1.00 85.31 81 LEU A N 1
ATOM 632 C CA . LEU A 1 81 ? -3.447 2.378 18.172 1.00 85.31 81 LEU A CA 1
ATOM 633 C C . LEU A 1 81 ? -2.661 2.720 19.436 1.00 85.31 81 LEU A C 1
ATOM 635 O O . LEU A 1 81 ? -3.187 2.584 20.541 1.00 85.31 81 LEU A O 1
ATOM 639 N N . TRP A 1 82 ? -1.427 3.203 19.284 1.00 85.94 82 TRP A N 1
ATOM 640 C CA . TRP A 1 82 ? -0.572 3.625 20.388 1.00 85.94 82 TRP A CA 1
ATOM 641 C C . TRP A 1 82 ? -1.183 4.792 21.168 1.00 85.94 82 TRP A C 1
ATOM 643 O O . TRP A 1 82 ? -1.222 4.774 22.403 1.00 85.94 82 TRP A O 1
ATOM 653 N N . PHE A 1 83 ? -1.720 5.787 20.458 1.00 85.75 83 PHE A N 1
ATOM 654 C CA . PHE A 1 83 ? -2.394 6.926 21.070 1.00 85.75 83 PHE A CA 1
ATOM 655 C C . PHE A 1 83 ? -3.615 6.482 21.879 1.00 85.75 83 PHE A C 1
ATOM 657 O O . PHE A 1 83 ? -3.748 6.857 23.047 1.00 85.75 83 PHE A O 1
ATOM 664 N N . VAL A 1 84 ? -4.475 5.635 21.304 1.00 82.69 84 VAL A N 1
ATOM 665 C CA . VAL A 1 84 ? -5.667 5.118 21.995 1.00 82.69 84 VAL A CA 1
ATOM 666 C C . VAL A 1 84 ? -5.280 4.255 23.195 1.00 82.69 84 VAL A C 1
ATOM 668 O O . VAL A 1 84 ? -5.851 4.438 24.269 1.00 82.69 84 VAL A O 1
ATOM 671 N N . ARG A 1 85 ? -4.258 3.398 23.066 1.00 80.88 85 ARG A N 1
ATOM 672 C CA . ARG A 1 85 ? -3.729 2.571 24.164 1.00 80.88 85 ARG A CA 1
ATOM 673 C C . ARG A 1 85 ? -3.232 3.402 25.343 1.00 80.88 85 ARG A C 1
ATOM 675 O O . ARG A 1 85 ? -3.435 3.006 26.491 1.00 80.88 85 ARG A O 1
ATOM 682 N N . THR A 1 86 ? -2.556 4.511 25.050 1.00 79.44 86 THR A N 1
ATOM 683 C CA . THR A 1 86 ? -1.912 5.372 26.051 1.00 79.44 86 THR A CA 1
ATOM 684 C C . THR A 1 86 ? -2.922 6.299 26.726 1.00 79.44 86 THR A C 1
ATOM 686 O O . THR A 1 86 ? -2.878 6.486 27.939 1.00 79.44 86 THR A O 1
ATOM 689 N N . ARG A 1 87 ? -3.868 6.865 25.964 1.00 72.69 87 ARG A N 1
ATOM 690 C CA . ARG A 1 87 ? -4.886 7.791 26.489 1.00 72.69 87 ARG A CA 1
ATOM 691 C C . ARG A 1 87 ? -6.057 7.095 27.168 1.00 72.69 87 ARG A C 1
ATOM 693 O O . ARG A 1 87 ? -6.671 7.701 28.046 1.00 72.69 87 ARG A O 1
ATOM 700 N N . ARG A 1 88 ? -6.418 5.876 26.756 1.00 65.50 88 ARG A N 1
ATOM 701 C CA . ARG A 1 88 ? -7.614 5.194 27.255 1.00 65.50 88 ARG A CA 1
ATOM 702 C C . ARG A 1 88 ? -7.308 3.768 27.709 1.00 65.50 88 ARG A C 1
ATOM 704 O O . ARG A 1 88 ? -6.814 2.938 26.952 1.00 65.50 88 ARG A O 1
ATOM 711 N N . ARG A 1 89 ? -7.655 3.464 28.966 1.00 62.97 89 ARG A N 1
ATOM 712 C CA . ARG A 1 89 ? -7.728 2.090 29.495 1.00 62.97 89 ARG A CA 1
ATOM 713 C C . ARG A 1 89 ? -9.002 1.419 28.974 1.00 62.97 89 ARG A C 1
ATOM 715 O O . ARG A 1 89 ? -9.934 1.175 29.733 1.00 62.97 89 ARG A O 1
ATOM 722 N N . GLU A 1 90 ? -9.066 1.209 27.665 1.00 65.50 90 GLU A N 1
ATOM 723 C CA . GLU A 1 90 ? -10.199 0.528 27.041 1.00 65.50 90 GLU A CA 1
ATOM 724 C C . GLU A 1 90 ? -10.160 -0.985 27.331 1.00 65.50 90 GLU A C 1
ATOM 726 O O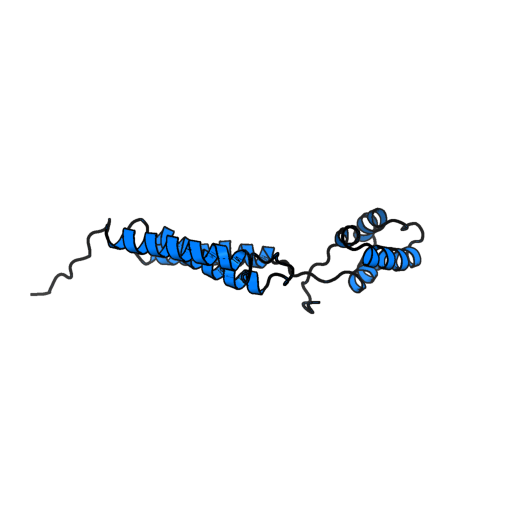 . GLU A 1 90 ? -9.075 -1.556 27.495 1.00 65.50 90 GLU A O 1
ATOM 731 N N . PRO A 1 91 ? -11.329 -1.645 27.405 1.00 62.91 91 PRO A N 1
ATOM 732 C CA . PRO A 1 91 ? -11.420 -3.087 27.586 1.00 62.91 91 PRO A CA 1
ATOM 733 C C . PRO A 1 91 ? -10.796 -3.873 26.425 1.00 62.91 91 PRO A C 1
ATOM 735 O O . PRO A 1 91 ? -10.676 -3.392 25.291 1.00 62.91 91 PRO A O 1
ATOM 738 N N . ASN A 1 92 ? -10.413 -5.117 26.722 1.00 67.94 92 ASN A N 1
ATOM 739 C CA . ASN A 1 92 ? -9.810 -6.026 25.753 1.00 67.94 92 ASN A CA 1
ATOM 740 C C . ASN A 1 92 ? -10.767 -6.223 24.560 1.00 67.94 92 ASN A C 1
ATOM 742 O O . ASN A 1 92 ? -11.914 -6.623 24.742 1.00 67.94 92 ASN A O 1
ATOM 746 N N . GLY A 1 93 ? -10.301 -5.908 23.347 1.00 71.06 93 GLY A N 1
ATOM 747 C CA . GLY A 1 93 ? -11.064 -6.030 22.094 1.00 71.06 93 GLY A CA 1
ATOM 748 C C . GLY A 1 93 ? -11.372 -4.707 21.379 1.00 71.06 93 GLY A C 1
ATOM 749 O O . GLY A 1 93 ? -11.518 -4.710 20.158 1.00 71.06 93 GLY A O 1
ATOM 750 N N . VAL A 1 94 ? -11.364 -3.561 22.077 1.00 78.50 94 VAL A N 1
ATOM 751 C CA . VAL A 1 94 ? -11.567 -2.244 21.429 1.00 78.50 94 VAL A CA 1
ATOM 752 C C . VAL A 1 94 ? -10.408 -1.901 20.490 1.00 78.50 94 VAL A C 1
ATOM 754 O O . VAL A 1 94 ? -10.639 -1.435 19.378 1.00 78.50 94 VAL A O 1
ATOM 757 N N . LEU A 1 95 ? -9.165 -2.186 20.896 1.00 81.19 95 LEU A N 1
ATOM 758 C CA . LEU A 1 95 ? -7.986 -1.980 20.045 1.00 81.19 95 LEU A CA 1
ATOM 759 C C . LEU A 1 95 ? -8.009 -2.864 18.793 1.00 81.19 95 LEU A C 1
ATOM 761 O O . LEU A 1 95 ? -7.672 -2.393 17.714 1.00 81.19 95 LEU A O 1
ATOM 765 N N . THR A 1 96 ? -8.422 -4.124 18.930 1.00 82.44 96 THR A N 1
ATOM 766 C CA . THR A 1 96 ? -8.518 -5.067 17.808 1.00 82.44 96 THR A CA 1
ATOM 767 C C . THR A 1 96 ? -9.590 -4.627 16.814 1.00 82.44 96 THR A C 1
ATOM 769 O O . THR A 1 96 ? -9.356 -4.629 15.609 1.00 82.44 96 THR A O 1
ATOM 772 N N . GLY A 1 97 ? -10.746 -4.174 17.304 1.00 83.75 97 GLY A N 1
ATOM 773 C CA . GLY A 1 97 ? -11.784 -3.627 16.435 1.00 83.75 97 GLY A CA 1
ATOM 774 C C . GLY A 1 97 ? -11.369 -2.318 15.756 1.00 83.75 97 GLY A C 1
ATOM 775 O O . GLY A 1 97 ? -11.626 -2.134 14.568 1.00 83.75 97 GLY A O 1
ATOM 776 N N . LEU A 1 98 ? -10.656 -1.442 16.473 1.00 85.62 98 LEU A N 1
ATOM 777 C CA . LEU A 1 98 ? -10.101 -0.210 15.910 1.00 85.62 98 LEU A CA 1
ATOM 778 C C . LEU A 1 98 ? -9.051 -0.498 14.829 1.00 85.62 98 LEU A C 1
ATOM 780 O O . LEU A 1 98 ? -9.070 0.155 13.790 1.00 85.62 98 LEU A O 1
ATOM 784 N N . PHE A 1 99 ? -8.189 -1.497 15.039 1.00 86.94 99 PHE A N 1
ATOM 785 C CA . PHE A 1 99 ? -7.233 -1.959 14.032 1.00 86.94 99 PHE A CA 1
ATOM 786 C C . PHE A 1 99 ? -7.952 -2.341 12.737 1.00 86.94 99 PHE A C 1
ATOM 788 O O . PHE A 1 99 ? -7.616 -1.805 11.685 1.00 86.94 99 PHE A O 1
ATOM 795 N N . PHE A 1 100 ? -8.982 -3.191 12.812 1.00 86.38 100 PHE A N 1
ATOM 796 C CA . PHE A 1 100 ? -9.717 -3.631 11.624 1.00 86.38 100 PHE A CA 1
ATOM 797 C C . PHE A 1 100 ? -10.409 -2.481 10.883 1.00 86.38 100 PHE A C 1
ATOM 799 O O . PHE A 1 100 ? -10.355 -2.430 9.655 1.00 86.38 100 PHE A O 1
ATOM 806 N N . ILE A 1 101 ? -11.012 -1.534 11.608 1.00 85.69 101 ILE A N 1
ATOM 807 C CA . ILE A 1 101 ? -11.682 -0.377 10.998 1.00 85.69 101 ILE A CA 1
ATOM 808 C C . ILE A 1 101 ? -10.668 0.561 10.335 1.00 85.69 101 ILE A C 1
ATOM 810 O O . ILE A 1 101 ? -10.842 0.922 9.172 1.00 85.69 101 ILE A O 1
ATOM 814 N N . CYS A 1 102 ? -9.600 0.948 11.039 1.00 85.69 102 CYS A N 1
ATOM 815 C CA . CYS A 1 102 ? -8.572 1.827 10.479 1.00 85.69 102 CYS A CA 1
ATOM 816 C C . CYS A 1 102 ? -7.880 1.182 9.272 1.00 85.69 102 CYS A C 1
ATOM 818 O O . CYS A 1 102 ? -7.687 1.841 8.254 1.00 85.69 102 CYS A O 1
ATOM 820 N N . TYR A 1 103 ? -7.582 -0.116 9.354 1.00 84.88 103 TYR A N 1
ATOM 821 C CA . TYR A 1 103 ? -7.011 -0.883 8.253 1.00 84.88 103 TYR A CA 1
ATOM 822 C C . TYR A 1 103 ? -7.924 -0.893 7.017 1.00 84.88 103 TYR A C 1
ATOM 824 O O . TYR A 1 103 ? -7.474 -0.602 5.910 1.00 84.88 103 TYR A O 1
ATOM 832 N N . ALA A 1 104 ? -9.224 -1.147 7.199 1.00 84.94 104 ALA A N 1
ATOM 833 C CA . ALA A 1 104 ? -1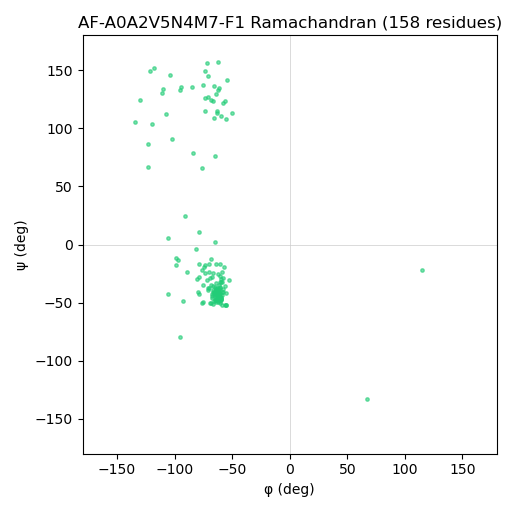0.193 -1.134 6.106 1.00 84.94 104 ALA A CA 1
ATOM 834 C C . ALA A 1 104 ? -10.306 0.240 5.423 1.00 84.94 104 ALA A C 1
ATOM 836 O O . ALA A 1 104 ? -10.407 0.307 4.196 1.00 84.94 104 ALA A O 1
ATOM 837 N N . ILE A 1 105 ? -10.258 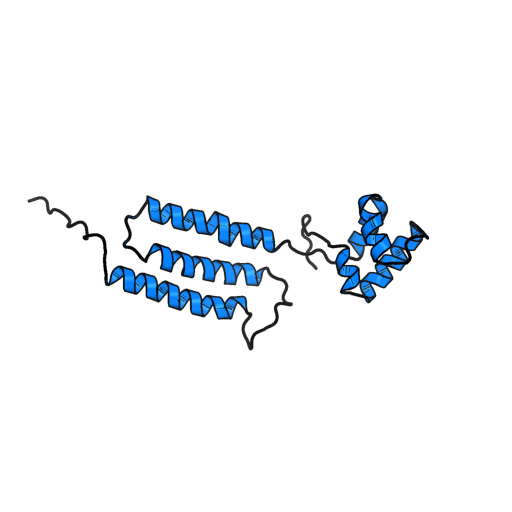1.327 6.203 1.00 84.31 105 ILE A N 1
ATOM 838 C CA . ILE A 1 105 ? -10.271 2.700 5.680 1.00 84.31 105 ILE A CA 1
ATOM 839 C C . ILE A 1 105 ? -9.012 2.964 4.851 1.00 84.31 105 ILE A C 1
ATOM 841 O O . ILE A 1 105 ? -9.121 3.427 3.717 1.00 84.31 105 ILE A O 1
ATOM 845 N N . PHE A 1 106 ? -7.826 2.641 5.373 1.00 84.00 106 PHE A N 1
ATOM 846 C CA . PHE A 1 106 ? -6.577 2.836 4.634 1.00 84.00 106 PHE A CA 1
ATOM 847 C C . PHE A 1 106 ? -6.543 2.025 3.346 1.00 84.00 106 PHE A C 1
ATOM 849 O O . PHE A 1 106 ? -6.136 2.558 2.318 1.00 84.00 106 PHE A O 1
ATOM 856 N N . ARG A 1 107 ? -7.070 0.797 3.358 1.00 82.06 107 ARG A N 1
ATOM 857 C CA . ARG A 1 107 ? -7.220 -0.013 2.147 1.00 82.06 107 ARG A CA 1
ATOM 858 C C . ARG A 1 107 ? -8.080 0.655 1.084 1.00 82.06 107 ARG A C 1
ATOM 860 O O . ARG A 1 107 ? -7.681 0.668 -0.071 1.00 82.06 107 ARG A O 1
ATOM 867 N N . ILE A 1 108 ? -9.208 1.255 1.460 1.00 80.56 108 ILE A N 1
ATOM 868 C CA . ILE A 1 108 ? -10.063 1.986 0.510 1.00 80.56 108 ILE A CA 1
ATOM 869 C C . ILE A 1 108 ? -9.327 3.207 -0.058 1.00 80.56 108 ILE A C 1
ATOM 871 O O . ILE A 1 108 ? -9.400 3.463 -1.258 1.00 80.56 108 ILE A O 1
ATOM 875 N N . VAL A 1 109 ? -8.609 3.947 0.791 1.00 80.50 109 VAL A N 1
ATOM 876 C CA . VAL A 1 109 ? -7.859 5.142 0.380 1.00 80.50 109 VAL A CA 1
ATOM 877 C C . VAL A 1 109 ? -6.715 4.776 -0.567 1.00 80.50 109 VAL A C 1
ATOM 879 O O . VAL A 1 109 ? -6.598 5.379 -1.627 1.00 80.50 109 VAL A O 1
ATOM 882 N N . ILE A 1 110 ? -5.900 3.775 -0.226 1.00 76.38 110 ILE A N 1
ATOM 883 C CA . ILE A 1 110 ? -4.765 3.316 -1.043 1.00 76.38 110 ILE A CA 1
ATOM 884 C C . ILE A 1 110 ? -5.241 2.742 -2.377 1.00 76.38 110 ILE A C 1
ATOM 886 O O . ILE A 1 110 ? -4.612 2.993 -3.401 1.00 76.38 110 ILE A O 1
ATOM 890 N N . GLU A 1 111 ? -6.360 2.017 -2.392 1.00 76.56 111 GLU A N 1
ATOM 891 C CA . GLU A 1 111 ? -6.940 1.478 -3.623 1.00 76.56 111 GLU A CA 1
ATOM 892 C C . GLU A 1 111 ? -7.290 2.588 -4.626 1.00 76.56 111 GLU A C 1
ATOM 894 O O . GLU A 1 111 ? -7.137 2.396 -5.826 1.00 76.56 111 GLU A O 1
ATOM 899 N N . TYR A 1 112 ? -7.675 3.775 -4.144 1.00 72.12 112 TYR A N 1
ATOM 900 C CA . TYR A 1 112 ? -7.917 4.955 -4.983 1.00 72.12 112 TYR A CA 1
ATOM 901 C C . TYR A 1 112 ? -6.641 5.500 -5.649 1.00 72.12 112 TYR A C 1
ATOM 903 O O . TYR A 1 112 ? -6.720 6.178 -6.673 1.00 72.12 112 TYR A O 1
ATOM 911 N N . PHE A 1 113 ? -5.472 5.230 -5.060 1.00 70.50 113 PHE A N 1
ATOM 912 C CA . PHE A 1 113 ? -4.160 5.611 -5.589 1.00 70.50 113 PHE A CA 1
ATOM 913 C C . PHE A 1 113 ? -3.473 4.482 -6.370 1.00 70.50 113 PHE A C 1
ATOM 915 O O . PHE A 1 113 ? -2.483 4.745 -7.057 1.00 70.50 113 PHE A O 1
ATOM 922 N N . ARG A 1 114 ? -3.957 3.235 -6.275 1.00 65.31 114 ARG A N 1
ATOM 923 C CA . ARG A 1 114 ? -3.490 2.142 -7.134 1.00 65.31 114 ARG A CA 1
ATOM 924 C C . ARG A 1 114 ? -3.996 2.366 -8.553 1.00 65.31 114 ARG A C 1
ATOM 926 O O . ARG A 1 114 ? -5.086 2.882 -8.779 1.00 65.31 114 ARG A O 1
ATOM 933 N N . GLU A 1 115 ? -3.166 1.981 -9.516 1.00 59.53 115 GLU A N 1
ATOM 934 C CA . GLU A 1 115 ? -3.528 2.035 -10.929 1.00 59.53 115 GLU A CA 1
ATOM 935 C C . GLU A 1 115 ? -4.847 1.273 -11.176 1.00 59.53 115 GLU A C 1
ATOM 937 O O . GLU A 1 115 ? -5.061 0.217 -10.572 1.00 59.53 115 GLU A O 1
ATOM 942 N N . PRO A 1 116 ? -5.725 1.778 -12.066 1.00 57.16 116 PRO A N 1
ATOM 943 C CA . PRO A 1 116 ? -7.059 1.219 -12.321 1.00 57.16 116 PRO A CA 1
ATOM 944 C C . PRO A 1 116 ? -7.061 -0.194 -12.934 1.00 57.16 116 PRO A C 1
ATOM 946 O O . PRO A 1 116 ? -8.129 -0.743 -13.179 1.00 57.16 116 PRO A O 1
ATOM 949 N N . ASP A 1 117 ? -5.891 -0.807 -13.133 1.00 52.78 117 ASP A N 1
ATOM 950 C CA . ASP A 1 117 ? -5.713 -2.194 -13.586 1.00 52.78 117 ASP A CA 1
ATOM 951 C C . ASP A 1 117 ? -5.908 -3.238 -12.465 1.00 52.78 117 ASP A C 1
ATOM 953 O O . ASP A 1 117 ? -5.600 -4.425 -12.609 1.00 52.78 117 ASP A O 1
ATOM 957 N N . ALA A 1 118 ? -6.417 -2.820 -11.302 1.00 57.66 118 ALA A N 1
ATOM 958 C CA . ALA A 1 118 ? -6.81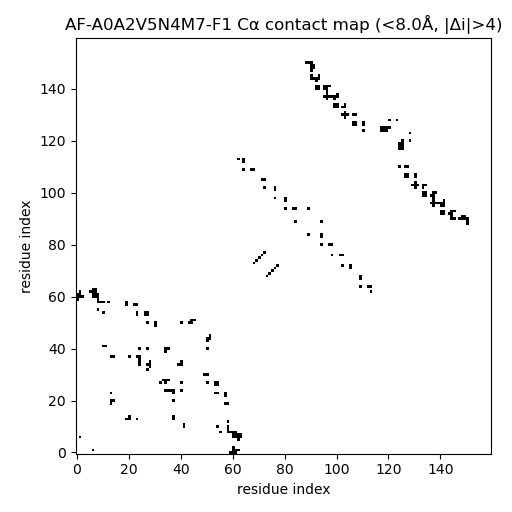9 -3.747 -10.257 1.00 57.66 118 ALA A CA 1
ATOM 959 C C . ALA A 1 118 ? -7.976 -4.617 -10.770 1.00 57.66 118 ALA A C 1
ATOM 961 O O . ALA A 1 118 ? -9.072 -4.127 -11.029 1.00 57.66 118 ALA A O 1
ATOM 962 N N . THR A 1 119 ? -7.735 -5.926 -10.901 1.00 56.25 119 THR A N 1
ATOM 963 C CA . THR A 1 119 ? -8.751 -6.892 -11.334 1.00 56.25 119 THR A CA 1
ATOM 964 C C . THR A 1 119 ? -10.025 -6.714 -10.505 1.00 56.25 119 THR A C 1
ATOM 966 O O . THR A 1 119 ? -10.034 -6.957 -9.293 1.00 56.25 119 THR A O 1
ATOM 969 N N . LEU A 1 120 ? -11.093 -6.278 -11.162 1.00 60.44 120 LEU A N 1
ATOM 970 C CA . LEU A 1 120 ? -12.387 -6.057 -10.535 1.00 60.44 120 LEU A CA 1
ATOM 971 C C . LEU A 1 120 ? -12.967 -7.400 -10.068 1.00 60.44 120 LEU A C 1
ATOM 973 O O . LEU A 1 120 ? -12.914 -8.393 -10.796 1.00 60.44 120 LEU A O 1
ATOM 977 N N . ILE A 1 121 ? -13.522 -7.445 -8.855 1.00 56.56 121 ILE A N 1
ATOM 978 C CA . ILE A 1 121 ? -14.365 -8.560 -8.403 1.00 56.56 121 ILE A CA 1
ATOM 979 C C . ILE A 1 121 ? -15.809 -8.063 -8.503 1.00 56.56 121 ILE A C 1
ATOM 981 O O . ILE A 1 121 ? -16.344 -7.443 -7.584 1.00 56.56 121 ILE A O 1
ATOM 985 N N . GLY A 1 122 ? -16.436 -8.294 -9.658 1.00 65.25 122 GLY A N 1
ATOM 986 C CA . GLY A 1 122 ? -17.768 -7.757 -9.950 1.00 65.25 122 GLY A CA 1
ATOM 987 C C . GLY A 1 122 ? -17.748 -6.222 -10.086 1.00 65.25 122 GLY A C 1
ATOM 988 O O . GLY A 1 122 ? -16.883 -5.709 -10.792 1.00 65.25 122 GLY A O 1
ATOM 989 N N . PRO A 1 123 ? -18.672 -5.472 -9.446 1.00 64.19 123 PRO A N 1
ATOM 990 C CA . PRO A 1 123 ? -18.715 -4.007 -9.529 1.00 64.19 123 PRO A CA 1
ATOM 991 C C . PRO A 1 123 ? -17.735 -3.294 -8.578 1.00 64.19 123 PRO A C 1
ATOM 993 O O . PRO A 1 123 ? -17.659 -2.068 -8.604 1.00 64.19 123 PRO A O 1
ATOM 996 N N . PHE A 1 124 ? -17.008 -4.032 -7.730 1.00 61.69 124 PHE A N 1
ATOM 997 C CA . PHE A 1 124 ? -16.104 -3.474 -6.723 1.00 61.69 124 PHE A CA 1
ATOM 998 C C . PHE A 1 124 ? -14.659 -3.897 -6.970 1.00 61.69 124 PHE A C 1
ATOM 1000 O O . PHE A 1 124 ? -14.369 -4.975 -7.499 1.00 61.69 124 PHE A O 1
ATOM 1007 N N . THR A 1 125 ? -13.728 -3.059 -6.531 1.00 69.12 125 THR A N 1
ATOM 1008 C CA . THR A 1 125 ? -12.319 -3.443 -6.495 1.00 69.12 125 THR A CA 1
ATOM 1009 C C . THR A 1 125 ? -12.076 -4.464 -5.376 1.00 69.12 125 THR A C 1
ATOM 1011 O O . THR A 1 125 ? -12.827 -4.528 -4.394 1.00 69.12 125 THR A O 1
ATOM 1014 N N . ARG A 1 126 ? -11.017 -5.283 -5.486 1.00 69.88 126 ARG A N 1
ATOM 1015 C CA . ARG A 1 126 ? -10.698 -6.293 -4.454 1.00 69.88 126 ARG A CA 1
ATOM 1016 C C . ARG A 1 126 ? -10.559 -5.656 -3.072 1.00 69.88 126 ARG A C 1
ATOM 1018 O O . ARG A 1 126 ? -11.064 -6.200 -2.091 1.00 69.88 126 ARG A O 1
ATOM 1025 N N . GLY A 1 127 ? -9.896 -4.497 -3.008 1.00 68.38 127 GLY A N 1
ATOM 1026 C CA . GLY A 1 127 ? -9.700 -3.748 -1.769 1.00 68.38 127 GLY A CA 1
ATOM 1027 C C . GLY A 1 127 ? -11.021 -3.347 -1.113 1.00 68.38 127 GLY A C 1
ATOM 1028 O O . GLY A 1 127 ? -11.203 -3.578 0.079 1.00 68.38 127 GLY A O 1
ATOM 1029 N N . GLN A 1 128 ? -11.978 -2.836 -1.891 1.00 71.31 128 GLN A N 1
ATOM 1030 C CA . GLN A 1 128 ? -13.285 -2.415 -1.377 1.00 71.31 128 GLN A CA 1
ATOM 1031 C C . GLN A 1 128 ? -14.107 -3.583 -0.822 1.00 71.31 128 GLN A C 1
ATOM 1033 O O . GLN A 1 128 ? -14.700 -3.459 0.252 1.00 71.31 128 GLN A O 1
ATOM 1038 N N . PHE A 1 129 ? -14.104 -4.729 -1.511 1.00 76.38 129 PHE A N 1
ATOM 1039 C CA . PHE A 1 129 ? -14.824 -5.920 -1.061 1.00 76.38 129 PHE A CA 1
ATOM 1040 C C . PHE A 1 129 ? -14.309 -6.410 0.298 1.00 76.38 129 PHE A C 1
ATOM 1042 O O . PHE A 1 129 ? -15.092 -6.569 1.234 1.00 76.38 129 PHE A O 1
ATOM 1049 N N . PHE A 1 130 ? -12.991 -6.581 0.452 1.00 75.44 130 PHE A N 1
ATOM 1050 C CA . PHE A 1 130 ? -12.413 -7.025 1.725 1.00 75.44 130 PHE A CA 1
ATOM 1051 C C . PHE A 1 130 ? -12.576 -5.988 2.844 1.00 75.44 130 PHE A C 1
ATOM 1053 O O . PHE A 1 130 ? -12.840 -6.368 3.988 1.00 75.44 130 PHE A O 1
ATOM 1060 N N . SER A 1 131 ? -12.490 -4.690 2.531 1.00 80.56 131 SER A N 1
ATOM 1061 C CA . SER A 1 131 ? -12.702 -3.622 3.514 1.00 80.56 131 SER A CA 1
ATOM 1062 C C . SER A 1 131 ? -14.099 -3.654 4.132 1.00 80.56 131 SER A C 1
ATOM 1064 O O . SER A 1 131 ? -14.228 -3.415 5.332 1.00 80.56 131 SER A O 1
ATOM 1066 N N . PHE A 1 132 ? -15.139 -4.004 3.370 1.00 82.44 132 PHE A N 1
ATOM 1067 C CA . PHE A 1 132 ? -16.491 -4.138 3.917 1.00 82.44 132 PHE A CA 1
ATOM 1068 C C . PHE A 1 132 ? -16.563 -5.208 5.019 1.00 82.44 132 PHE A C 1
ATOM 1070 O O . PHE A 1 132 ? -17.036 -4.931 6.123 1.00 82.44 132 PHE A O 1
ATOM 1077 N N . PHE A 1 133 ? -16.020 -6.405 4.767 1.00 83.56 133 PHE A N 1
ATOM 1078 C CA . PHE A 1 133 ? -15.984 -7.480 5.768 1.00 83.56 133 PHE A CA 1
ATOM 1079 C C . PHE A 1 133 ? -15.173 -7.090 7.007 1.00 83.56 133 PHE A C 1
ATOM 1081 O O . PHE A 1 133 ? -15.595 -7.354 8.133 1.00 83.56 133 PHE A O 1
ATOM 1088 N N . LEU A 1 134 ? -14.037 -6.418 6.816 1.00 84.69 134 LEU A N 1
ATOM 1089 C CA . LEU A 1 134 ? -13.184 -5.949 7.909 1.00 84.69 134 LEU A CA 1
ATOM 1090 C C . LEU A 1 134 ? -13.884 -4.913 8.797 1.00 84.69 134 LEU A C 1
ATOM 1092 O O . LEU A 1 134 ? -13.758 -4.984 10.019 1.00 84.69 134 LEU A O 1
ATOM 1096 N N . ILE A 1 135 ? -14.667 -3.998 8.217 1.00 85.69 135 ILE A N 1
ATOM 1097 C CA . ILE A 1 135 ? -15.465 -3.031 8.988 1.00 85.69 135 ILE A CA 1
ATOM 1098 C C . ILE A 1 135 ? -16.509 -3.757 9.841 1.00 85.69 135 ILE A C 1
ATOM 1100 O O . ILE A 1 135 ? -16.649 -3.446 11.025 1.00 85.69 135 ILE A O 1
ATOM 1104 N N . VAL A 1 136 ? -17.204 -4.752 9.279 1.00 87.12 136 VAL A N 1
ATOM 1105 C CA . VAL A 1 136 ? -18.210 -5.543 10.008 1.00 87.12 136 VAL A CA 1
ATOM 1106 C C . VAL A 1 136 ? -17.571 -6.310 11.170 1.00 87.12 136 VAL A C 1
ATOM 1108 O O . VAL A 1 136 ? -18.069 -6.251 12.296 1.00 87.12 136 VAL A O 1
ATOM 1111 N N . ILE A 1 137 ? -16.434 -6.971 10.933 1.00 85.75 137 ILE A N 1
ATOM 1112 C CA . ILE A 1 137 ? -15.679 -7.683 11.975 1.00 85.75 137 ILE A CA 1
ATOM 1113 C C . ILE A 1 137 ? -15.207 -6.702 13.057 1.00 85.75 137 ILE A C 1
ATOM 1115 O O . ILE A 1 137 ? -15.393 -6.956 14.248 1.00 85.75 137 ILE A O 1
ATOM 1119 N N . GLY A 1 138 ? -14.650 -5.555 12.661 1.00 82.88 138 GLY A N 1
ATOM 1120 C CA . GLY A 1 138 ? -14.179 -4.526 13.583 1.00 82.88 138 GLY A CA 1
ATOM 1121 C C . GLY A 1 138 ? -15.294 -3.963 14.469 1.00 82.88 138 GLY A C 1
ATOM 1122 O O . GLY A 1 138 ? -15.128 -3.861 15.687 1.00 82.88 138 GLY A O 1
ATOM 1123 N N . ALA A 1 139 ? -16.462 -3.679 13.888 1.00 85.06 139 ALA A N 1
ATOM 1124 C CA . ALA A 1 139 ? -17.647 -3.245 14.625 1.00 85.06 139 ALA A CA 1
ATOM 1125 C C . ALA A 1 139 ? -18.162 -4.326 15.593 1.00 85.06 139 ALA A C 1
ATOM 1127 O O . ALA A 1 139 ? -18.539 -4.012 16.728 1.00 85.06 139 ALA A O 1
ATOM 1128 N N . GLY A 1 140 ? -18.116 -5.598 15.182 1.00 84.44 140 GLY A N 1
ATOM 1129 C CA . GLY A 1 140 ? -18.427 -6.745 16.035 1.00 84.44 140 GLY A CA 1
ATOM 1130 C C . GLY A 1 140 ? -17.509 -6.824 17.256 1.00 84.44 140 GLY A C 1
ATOM 1131 O O . GLY A 1 140 ? -17.993 -6.928 18.383 1.00 84.44 140 GLY A O 1
ATOM 1132 N N . PHE A 1 141 ? -16.195 -6.674 17.058 1.00 83.12 141 PHE A N 1
ATOM 1133 C CA . PHE A 1 141 ? -15.210 -6.658 18.146 1.00 83.12 141 PHE A CA 1
ATOM 1134 C C . PHE A 1 141 ? -15.432 -5.504 19.129 1.00 83.12 141 PHE A C 1
ATOM 1136 O O . PHE A 1 141 ? -15.393 -5.722 20.340 1.00 83.12 141 PHE A O 1
ATOM 1143 N N . ILE A 1 142 ? -15.710 -4.288 18.642 1.00 80.69 142 ILE A N 1
ATOM 1144 C CA . ILE A 1 142 ? -15.977 -3.132 19.516 1.00 80.69 142 ILE A CA 1
ATOM 1145 C C . ILE A 1 142 ? -17.261 -3.345 20.322 1.00 80.69 142 ILE A C 1
ATOM 1147 O O . ILE A 1 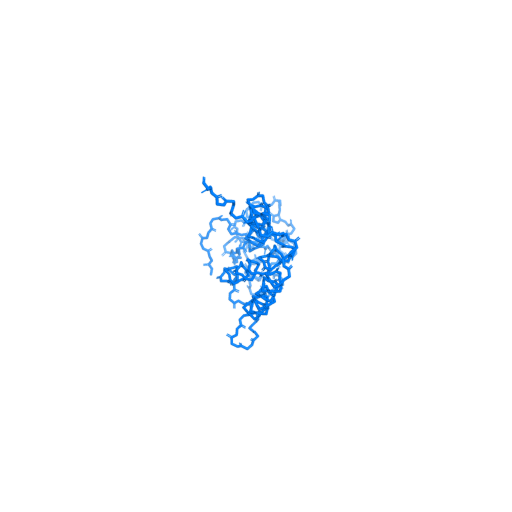142 ? -17.285 -3.077 21.525 1.00 80.69 142 ILE A O 1
ATOM 1151 N N . THR A 1 143 ? -18.323 -3.833 19.679 1.00 82.31 143 THR A N 1
ATOM 1152 C CA . THR A 1 143 ? -19.609 -4.090 20.339 1.00 82.31 143 THR A CA 1
ATOM 1153 C C . THR A 1 143 ? -19.462 -5.178 21.403 1.00 82.31 143 THR A C 1
ATOM 1155 O O . THR A 1 143 ? -19.837 -4.961 22.553 1.00 82.31 143 THR A O 1
ATOM 1158 N N . ALA A 1 144 ? -18.812 -6.298 21.074 1.00 80.81 144 ALA A N 1
ATOM 1159 C CA . ALA A 1 144 ? -18.549 -7.383 22.017 1.00 80.81 144 ALA A CA 1
ATOM 1160 C C . ALA A 1 144 ? -17.669 -6.937 23.201 1.00 80.81 144 ALA A C 1
ATOM 1162 O O . ALA A 1 144 ? -17.966 -7.271 24.350 1.00 80.81 144 ALA A O 1
ATOM 1163 N N . ALA A 1 145 ? -16.632 -6.130 22.949 1.00 78.81 145 ALA A N 1
ATOM 1164 C CA . ALA A 1 145 ? -15.758 -5.593 23.993 1.00 78.81 145 ALA A CA 1
ATOM 1165 C C . ALA A 1 145 ? -16.501 -4.644 24.949 1.00 78.81 145 ALA A C 1
ATOM 1167 O O . ALA A 1 145 ? -16.256 -4.657 26.156 1.00 78.81 145 ALA A O 1
ATOM 1168 N N . LYS A 1 146 ? -17.449 -3.850 24.434 1.00 71.69 146 LYS A N 1
ATOM 1169 C CA . LYS A 1 146 ? -18.314 -2.989 25.257 1.00 71.69 146 LYS A CA 1
ATOM 1170 C C . LYS A 1 146 ? -19.356 -3.775 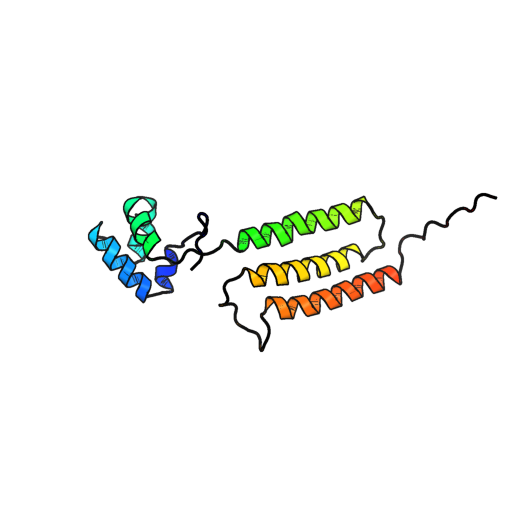26.054 1.00 71.69 146 LYS A C 1
ATOM 1172 O O . LYS A 1 146 ? -19.715 -3.341 27.143 1.00 71.69 146 LYS A O 1
ATOM 1177 N N . MET A 1 147 ? -19.821 -4.916 25.540 1.00 74.12 147 MET A N 1
ATOM 1178 C CA . MET A 1 147 ? -20.759 -5.803 26.242 1.00 74.12 147 MET A CA 1
ATOM 1179 C C . MET A 1 147 ? -20.088 -6.632 27.348 1.00 74.12 147 MET A C 1
ATOM 1181 O O . MET A 1 147 ? -20.767 -7.064 28.275 1.00 74.12 147 MET A O 1
ATOM 1185 N N . ARG A 1 148 ? -18.763 -6.837 27.287 1.00 66.31 148 ARG A N 1
ATOM 1186 C CA . ARG A 1 148 ? -17.967 -7.520 28.325 1.00 66.31 148 ARG A CA 1
ATOM 1187 C C . ARG A 1 148 ? -16.833 -6.626 28.850 1.00 66.31 148 ARG A C 1
ATOM 1189 O O . ARG A 1 148 ? -15.660 -6.931 28.617 1.00 66.31 148 ARG A O 1
ATOM 1196 N N . PRO A 1 149 ? -17.141 -5.520 29.550 1.00 59.16 149 PRO A N 1
ATOM 1197 C CA . PRO A 1 149 ? -16.115 -4.596 30.013 1.00 59.16 149 PRO A CA 1
ATOM 1198 C C . PRO A 1 149 ? -15.180 -5.289 31.016 1.00 59.16 149 PRO A C 1
ATOM 1200 O O . PRO A 1 149 ? -15.579 -5.648 32.118 1.00 59.16 149 PRO A O 1
ATOM 1203 N N . THR A 1 150 ? -13.914 -5.473 30.631 1.00 59.06 150 THR A N 1
ATOM 1204 C CA . THR A 1 150 ? -12.865 -6.052 31.495 1.00 59.06 150 THR A CA 1
ATOM 1205 C C . THR A 1 150 ? -12.393 -5.076 32.582 1.00 59.06 150 THR A C 1
ATOM 1207 O O . THR A 1 150 ? -11.791 -5.495 33.564 1.00 59.06 150 THR A O 1
ATOM 1210 N N . PHE A 1 151 ? -12.667 -3.776 32.426 1.00 55.09 151 PHE A N 1
ATOM 1211 C CA . PHE A 1 151 ? -12.363 -2.756 33.428 1.00 55.09 151 PHE A CA 1
ATOM 1212 C C . PHE A 1 151 ? -13.657 -2.199 34.039 1.00 55.09 151 PHE A C 1
ATOM 1214 O O . PHE A 1 151 ? -14.549 -1.801 33.283 1.00 55.09 151 PHE A O 1
ATOM 1221 N N . PRO A 1 152 ? -13.771 -2.124 35.380 1.00 51.97 152 PRO A N 1
ATOM 1222 C CA . PRO A 1 152 ? -14.914 -1.490 36.016 1.00 51.97 152 PRO A CA 1
ATOM 1223 C C . PRO A 1 152 ? -14.981 -0.011 35.626 1.00 51.97 152 PRO A C 1
ATOM 1225 O O . PRO A 1 152 ? -13.977 0.708 35.638 1.00 51.97 152 PRO A O 1
ATOM 1228 N N . ARG A 1 153 ? -16.186 0.447 35.270 1.00 54.31 153 ARG A N 1
ATOM 1229 C CA . ARG A 1 153 ? -16.488 1.858 35.005 1.00 54.31 153 ARG A CA 1
ATOM 1230 C C . ARG A 1 153 ? -16.107 2.656 36.254 1.00 54.31 153 ARG A C 1
ATOM 1232 O O . ARG A 1 153 ? -16.598 2.337 37.333 1.00 54.31 153 ARG A O 1
ATOM 1239 N N . LYS A 1 154 ? -15.240 3.671 36.132 1.00 55.81 154 LYS A N 1
ATOM 1240 C CA . LYS A 1 154 ? -14.980 4.613 37.236 1.00 55.81 154 LYS A CA 1
ATOM 1241 C C . LYS A 1 154 ? -16.327 5.202 37.660 1.00 55.81 154 LYS A C 1
ATOM 1243 O O . LYS A 1 154 ? -16.917 5.962 36.897 1.00 55.81 154 LYS A O 1
ATOM 1248 N N . MET A 1 155 ? -16.821 4.800 38.828 1.00 54.72 155 MET A N 1
ATOM 1249 C CA . MET A 1 155 ? -17.986 5.423 39.443 1.00 54.72 155 MET A CA 1
ATOM 1250 C C . MET A 1 155 ? -17.574 6.847 39.808 1.00 54.72 155 MET A C 1
ATOM 1252 O O . MET A 1 155 ? -16.547 7.046 40.460 1.00 54.72 155 MET A O 1
ATOM 1256 N N . SER A 1 156 ? -18.310 7.834 39.306 1.00 60.69 156 SER A N 1
ATOM 1257 C CA . SER A 1 156 ? -18.190 9.211 39.769 1.00 60.69 156 SER A CA 1
ATOM 1258 C C . SER A 1 156 ? -18.522 9.211 41.255 1.00 60.69 156 SER A C 1
ATOM 1260 O O . SER A 1 156 ? -19.658 8.935 41.627 1.00 60.69 156 SER A O 1
ATOM 1262 N N . VAL A 1 157 ? -17.518 9.448 42.094 1.00 60.84 157 VAL A N 1
ATOM 1263 C CA . VAL A 1 157 ? -17.740 9.735 43.509 1.00 60.84 157 VAL A CA 1
ATOM 1264 C C . VAL A 1 157 ? -18.474 11.073 43.545 1.00 60.84 157 VAL A C 1
ATOM 1266 O O . VAL A 1 157 ? -17.894 12.086 43.153 1.00 60.84 157 VAL A O 1
ATOM 1269 N N . GLU A 1 158 ? -19.758 11.062 43.904 1.00 56.75 158 GLU A N 1
ATOM 1270 C CA . GLU A 1 158 ? -20.495 12.295 44.185 1.00 56.75 158 GLU A CA 1
ATOM 1271 C C . GLU A 1 158 ? -19.873 12.969 45.417 1.00 56.75 158 GLU A C 1
ATOM 1273 O O . GLU A 1 158 ? -19.666 12.294 46.431 1.00 56.75 158 GLU A O 1
ATOM 1278 N N . PRO A 1 159 ? -19.534 14.268 45.355 1.00 70.81 159 PRO A N 1
ATOM 1279 C CA . PRO A 1 159 ? -19.218 15.024 46.555 1.00 70.81 159 PRO A CA 1
ATOM 1280 C C . PRO A 1 159 ? -20.526 15.289 47.313 1.00 70.81 159 PRO A C 1
ATOM 1282 O O . PRO A 1 159 ? -21.420 15.951 46.784 1.00 70.81 159 PRO A O 1
ATOM 1285 N N . GLY A 1 160 ? -20.636 14.712 48.513 1.00 67.69 160 GLY A N 1
ATOM 1286 C CA . GLY A 1 160 ? -21.679 15.033 49.492 1.00 67.69 160 GLY A CA 1
ATOM 1287 C C . GLY A 1 160 ? -21.424 16.348 50.212 1.00 67.69 160 GLY A C 1
ATOM 1288 O O . GLY A 1 160 ? -20.254 16.799 50.222 1.00 67.69 160 GLY A O 1
#

Secondary structure (DSSP, 8-state):
----TT-B--GGGGGT-HHHHHHHHHHHTTT-TT--SHHHHHHHTTT-HHHHHHHHTTSPPBP-HHHHHIIIIIIIHHHHHHHHHHH--PPTTHHHHHHHHHHHHHHHHHHHHS-TTS-EETTEEHHHHHHHHHHHHHHHHHHHHHHS-SS---------